Protein AF-A0AAW2VKP0-F1 (afdb_monomer)

Secondary structure (DSSP, 8-state):
-HHHHHT---TT--HHHHHHHHHHTSPPPSSHHHHHHHHHHHHHHHHHH-TTT-S-HHHHHHHHHHHHHHHHHHH-TT-SSPPPHHHHHHHTTTTBTTBPPPHHHHHHHHHHHHHS---

Structure (mmCIF, N/CA/C/O backbone):
data_AF-A0AAW2VKP0-F1
#
_entry.id   AF-A0AAW2VKP0-F1
#
loop_
_atom_site.group_PDB
_atom_site.id
_atom_site.type_symbol
_atom_site.label_atom_id
_atom_site.label_alt_id
_atom_site.label_comp_id
_atom_site.label_asym_id
_atom_site.label_entity_id
_atom_site.label_seq_id
_atom_site.pdbx_PDB_ins_code
_atom_site.Cartn_x
_atom_site.Cartn_y
_atom_site.Cartn_z
_atom_site.occupancy
_atom_site.B_iso_or_equiv
_atom_site.auth_seq_id
_atom_site.auth_comp_id
_atom_site.auth_asym_id
_atom_site.auth_atom_id
_atom_site.pdbx_PDB_model_num
ATOM 1 N N . MET A 1 1 ? 4.617 0.614 -20.420 1.00 53.69 1 MET A N 1
ATOM 2 C CA . MET A 1 1 ? 4.415 0.402 -18.969 1.00 53.69 1 MET A CA 1
ATOM 3 C C . MET A 1 1 ? 3.154 -0.413 -18.677 1.00 53.69 1 MET A C 1
ATOM 5 O O . MET A 1 1 ? 3.247 -1.287 -17.834 1.00 53.69 1 MET A O 1
ATOM 9 N N . HIS A 1 2 ? 2.046 -0.230 -19.417 1.00 54.53 2 HIS A N 1
ATOM 10 C CA . HIS A 1 2 ? 0.821 -1.049 -19.291 1.00 54.53 2 HIS A CA 1
ATOM 11 C C . HIS A 1 2 ? 1.073 -2.567 -19.367 1.00 54.53 2 HIS A C 1
ATOM 13 O O . HIS A 1 2 ? 0.819 -3.268 -18.399 1.00 54.53 2 HIS A O 1
ATOM 19 N N . ALA A 1 3 ? 1.727 -3.053 -20.429 1.00 64.81 3 ALA A N 1
ATOM 20 C CA . ALA A 1 3 ? 1.949 -4.491 -20.632 1.00 64.81 3 ALA A CA 1
ATOM 21 C C . ALA A 1 3 ? 2.749 -5.202 -19.521 1.00 64.81 3 ALA A C 1
ATOM 23 O O . ALA A 1 3 ? 2.606 -6.406 -19.351 1.00 64.81 3 ALA A O 1
ATOM 24 N N . TYR A 1 4 ? 3.589 -4.479 -18.771 1.00 71.44 4 TYR A N 1
ATOM 25 C CA . TYR A 1 4 ? 4.363 -5.079 -17.684 1.00 71.44 4 TYR A CA 1
ATOM 26 C C . TYR A 1 4 ? 3.475 -5.330 -16.467 1.00 71.44 4 TYR A C 1
ATOM 28 O O . TYR A 1 4 ? 3.404 -6.456 -15.996 1.00 71.44 4 TYR A O 1
ATOM 36 N N . VAL A 1 5 ? 2.739 -4.314 -16.008 1.00 72.94 5 VAL A N 1
ATOM 37 C CA . VAL A 1 5 ? 1.813 -4.460 -14.873 1.00 72.94 5 VAL A CA 1
ATOM 38 C C . VAL A 1 5 ? 0.668 -5.415 -15.224 1.00 72.94 5 VAL A C 1
ATOM 40 O O . VAL A 1 5 ? 0.305 -6.262 -14.416 1.00 72.94 5 VAL A O 1
ATOM 43 N N . ASP A 1 6 ? 0.167 -5.347 -16.460 1.00 74.81 6 ASP A N 1
ATOM 44 C CA . ASP A 1 6 ? -0.896 -6.229 -16.953 1.00 74.81 6 ASP A CA 1
ATOM 45 C C . ASP A 1 6 ? -0.460 -7.698 -17.084 1.00 74.81 6 ASP A C 1
ATOM 47 O O . ASP A 1 6 ? -1.318 -8.578 -17.135 1.00 74.81 6 ASP A O 1
ATOM 51 N N . SER A 1 7 ? 0.850 -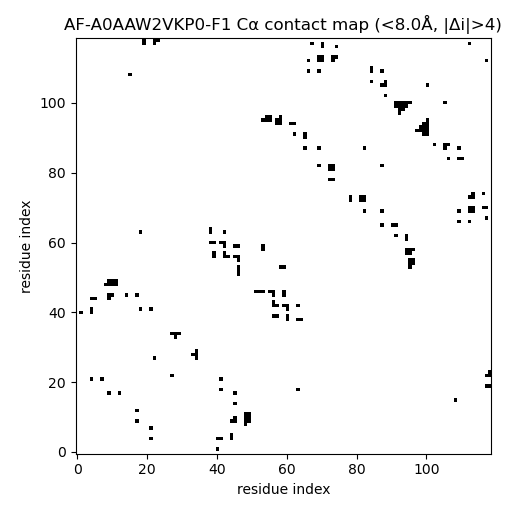7.975 -17.117 1.00 77.38 7 SER A N 1
ATOM 52 C CA . SER A 1 7 ? 1.383 -9.344 -17.128 1.00 77.38 7 SER A CA 1
ATOM 53 C C . SER A 1 7 ? 1.400 -10.008 -15.751 1.00 77.38 7 SER A C 1
ATOM 55 O O . SER A 1 7 ? 1.529 -11.229 -15.679 1.00 77.38 7 SER A O 1
ATOM 57 N N . PHE A 1 8 ? 1.244 -9.238 -14.668 1.00 82.12 8 PHE A N 1
ATOM 58 C CA . PHE A 1 8 ? 1.147 -9.805 -13.328 1.00 82.12 8 PHE A CA 1
ATOM 59 C C . PHE A 1 8 ? -0.271 -10.294 -13.059 1.00 82.12 8 PHE A C 1
ATOM 61 O O . PHE A 1 8 ? -1.257 -9.569 -13.252 1.00 82.12 8 PHE A O 1
ATOM 68 N N . ASP A 1 9 ? -0.359 -11.531 -12.589 1.00 84.31 9 ASP A N 1
ATOM 69 C CA . ASP A 1 9 ? -1.570 -12.076 -12.003 1.00 84.31 9 ASP A CA 1
ATOM 70 C C . ASP A 1 9 ? -1.461 -11.988 -10.481 1.00 84.31 9 ASP A C 1
ATOM 72 O O . ASP A 1 9 ? -0.633 -12.661 -9.870 1.00 84.31 9 ASP A O 1
ATOM 76 N N . PHE A 1 10 ? -2.261 -11.101 -9.889 1.00 89.25 10 PHE A N 1
ATOM 77 C CA . PHE A 1 10 ? -2.349 -10.932 -8.439 1.00 89.25 10 PHE A CA 1
ATOM 78 C C . PHE A 1 10 ? -3.554 -11.668 -7.848 1.00 89.25 10 PHE A C 1
ATOM 80 O O . PHE A 1 10 ? -3.871 -11.464 -6.677 1.00 89.25 10 PHE A O 1
ATOM 87 N N . GLN A 1 11 ? -4.279 -12.461 -8.642 1.00 88.69 11 GLN A N 1
ATOM 88 C CA . GLN A 1 11 ? -5.503 -13.107 -8.193 1.00 88.69 11 GLN A CA 1
ATOM 89 C C . GLN A 1 11 ? -5.219 -14.053 -7.020 1.00 88.69 11 GLN A C 1
ATOM 91 O O . GLN A 1 11 ? -4.438 -14.995 -7.136 1.00 88.69 11 GLN A O 1
ATOM 96 N N . GLY A 1 12 ? -5.876 -13.804 -5.885 1.00 85.06 12 GLY A N 1
ATOM 97 C CA . GLY A 1 12 ? -5.704 -14.602 -4.668 1.00 85.06 12 GLY A CA 1
ATOM 98 C C . GLY A 1 12 ? -4.399 -14.338 -3.911 1.00 85.06 12 GLY A C 1
ATOM 99 O O . GLY A 1 12 ? -4.148 -15.017 -2.920 1.00 85.06 12 GLY A O 1
ATOM 100 N N . MET A 1 13 ? -3.590 -13.368 -4.350 1.00 90.31 13 MET A N 1
ATOM 101 C CA . MET A 1 13 ? -2.445 -12.881 -3.584 1.00 90.31 13 MET A CA 1
ATOM 102 C C . MET A 1 13 ? -2.896 -11.818 -2.589 1.00 90.31 13 MET A C 1
ATOM 104 O O . MET A 1 13 ? -3.654 -10.910 -2.934 1.00 90.31 13 MET A O 1
ATOM 108 N N . GLU A 1 14 ? -2.357 -11.894 -1.377 1.00 90.00 14 GLU A N 1
ATOM 109 C CA . GLU A 1 14 ? -2.471 -10.815 -0.402 1.00 90.00 14 GLU A CA 1
ATOM 110 C C . GLU A 1 14 ? -1.733 -9.565 -0.902 1.00 90.00 14 GLU A C 1
ATOM 112 O O . GLU A 1 14 ? -0.761 -9.636 -1.663 1.00 90.00 14 GLU A O 1
ATOM 117 N N . PHE A 1 15 ? -2.169 -8.394 -0.441 1.00 90.00 15 PHE A N 1
ATOM 118 C CA . PHE A 1 15 ? -1.624 -7.112 -0.884 1.00 90.00 15 PHE A CA 1
ATOM 119 C C . PHE A 1 15 ? -0.108 -7.006 -0.692 1.00 90.00 15 PHE A C 1
ATOM 121 O O . PHE A 1 15 ? 0.602 -6.517 -1.575 1.00 90.00 15 PHE A O 1
ATOM 128 N N . ASP A 1 16 ? 0.401 -7.473 0.452 1.00 87.88 16 ASP A N 1
ATOM 129 C CA . ASP A 1 16 ? 1.830 -7.418 0.743 1.00 87.88 16 ASP A CA 1
ATOM 130 C C . ASP A 1 16 ? 2.657 -8.353 -0.139 1.00 87.88 16 ASP A C 1
ATOM 132 O O . ASP A 1 16 ? 3.781 -8.009 -0.501 1.00 87.88 16 ASP A O 1
ATOM 136 N N . GLU A 1 17 ? 2.106 -9.492 -0.544 1.00 88.75 17 GLU A N 1
ATOM 137 C CA . GLU A 1 17 ? 2.768 -10.393 -1.481 1.00 88.75 17 GLU A CA 1
ATOM 138 C C . GLU A 1 17 ? 2.794 -9.781 -2.885 1.00 88.75 17 GLU A C 1
ATOM 140 O O . GLU A 1 17 ? 3.857 -9.681 -3.508 1.00 88.75 17 GLU A O 1
ATOM 145 N N . ALA A 1 18 ? 1.649 -9.269 -3.343 1.00 90.50 18 ALA A N 1
ATOM 146 C CA . ALA A 1 18 ? 1.509 -8.647 -4.653 1.00 90.50 18 ALA A CA 1
ATOM 147 C C . ALA A 1 18 ? 2.467 -7.458 -4.832 1.00 90.50 18 ALA A C 1
ATOM 149 O O . ALA A 1 18 ? 3.179 -7.385 -5.837 1.00 90.50 18 ALA A O 1
ATOM 150 N N . ILE A 1 19 ? 2.545 -6.546 -3.853 1.00 88.69 19 ILE A N 1
ATOM 151 C CA . ILE A 1 19 ? 3.435 -5.377 -3.941 1.00 88.69 19 ILE A CA 1
ATOM 152 C C . ILE A 1 19 ? 4.912 -5.783 -3.887 1.00 88.69 19 ILE A C 1
ATOM 154 O O . ILE A 1 19 ? 5.736 -5.198 -4.595 1.00 88.69 19 ILE A O 1
ATOM 158 N N . ARG A 1 20 ? 5.266 -6.819 -3.113 1.00 87.56 20 ARG A N 1
ATOM 159 C CA . ARG A 1 20 ? 6.633 -7.358 -3.077 1.00 87.56 20 ARG A CA 1
ATOM 160 C C . ARG A 1 20 ? 7.018 -7.930 -4.433 1.00 87.56 20 ARG A C 1
ATOM 162 O O . ARG A 1 20 ? 8.067 -7.554 -4.950 1.00 87.56 20 ARG A O 1
ATOM 169 N N . VAL A 1 21 ? 6.184 -8.782 -5.030 1.00 88.12 21 VAL A N 1
ATOM 170 C CA . VAL A 1 21 ? 6.405 -9.364 -6.369 1.00 88.12 21 VAL A CA 1
ATOM 171 C C . VAL A 1 21 ? 6.461 -8.280 -7.444 1.00 88.12 21 VAL A C 1
ATOM 173 O O . VAL A 1 21 ? 7.304 -8.325 -8.340 1.00 88.12 21 VAL A O 1
ATOM 176 N N . PHE A 1 22 ? 5.619 -7.260 -7.331 1.00 87.44 22 PHE A N 1
ATOM 177 C CA . PHE A 1 22 ? 5.615 -6.152 -8.269 1.00 87.44 22 PHE A CA 1
ATOM 178 C C . PHE A 1 22 ? 6.922 -5.349 -8.216 1.00 87.44 22 PHE A C 1
ATOM 180 O O . PHE A 1 22 ? 7.607 -5.191 -9.230 1.00 87.44 22 PHE A O 1
ATOM 187 N N . LEU A 1 23 ? 7.321 -4.919 -7.015 1.00 84.50 23 LEU A N 1
ATOM 188 C CA . LEU A 1 23 ? 8.565 -4.185 -6.771 1.00 84.50 23 LEU A CA 1
ATOM 189 C C . LEU A 1 23 ? 9.808 -5.070 -6.921 1.00 84.50 23 LEU A C 1
ATOM 191 O O . LEU A 1 23 ? 10.921 -4.565 -7.059 1.00 84.50 23 LEU A O 1
ATOM 195 N N . GLN A 1 24 ? 9.648 -6.396 -6.967 1.00 83.06 24 GLN A N 1
ATOM 196 C CA . GLN A 1 24 ? 10.754 -7.297 -7.233 1.00 83.06 24 GLN A CA 1
ATOM 197 C C . GLN A 1 24 ? 11.379 -7.064 -8.616 1.00 83.06 24 GLN A C 1
ATOM 199 O O . GLN A 1 24 ? 12.598 -7.196 -8.759 1.00 83.06 24 GLN A O 1
ATOM 204 N N . GLY A 1 25 ? 10.577 -6.766 -9.631 1.00 75.19 25 GLY A N 1
ATOM 205 C CA . GLY A 1 25 ? 11.067 -6.753 -11.007 1.00 75.19 25 GLY A CA 1
ATOM 206 C C . GLY A 1 25 ? 11.663 -5.426 -11.483 1.00 75.19 25 GLY A C 1
ATOM 207 O O . GLY A 1 25 ? 12.197 -5.371 -12.588 1.00 75.19 25 GLY A O 1
ATOM 208 N N . PHE A 1 26 ? 11.634 -4.363 -10.673 1.00 76.38 26 PHE A N 1
ATOM 209 C CA . PHE A 1 26 ? 12.264 -3.088 -11.026 1.00 76.38 26 PHE A CA 1
ATOM 210 C C . PHE A 1 26 ? 12.730 -2.306 -9.794 1.00 76.38 26 PHE A C 1
ATOM 212 O O . PHE A 1 26 ? 12.168 -2.412 -8.711 1.00 76.38 26 PHE A O 1
ATOM 219 N N . ARG A 1 27 ? 13.766 -1.475 -9.957 1.00 75.31 27 ARG A N 1
ATOM 220 C CA . ARG A 1 27 ? 14.171 -0.526 -8.911 1.00 75.31 27 ARG A CA 1
ATOM 221 C C . ARG A 1 27 ? 13.260 0.693 -8.943 1.00 75.31 27 ARG A C 1
ATOM 223 O O . ARG A 1 27 ? 13.066 1.277 -10.009 1.00 75.31 27 ARG A O 1
ATOM 230 N N . LEU A 1 28 ? 12.753 1.091 -7.777 1.00 75.88 28 LEU A N 1
ATOM 231 C CA . LEU A 1 28 ? 11.967 2.312 -7.641 1.00 75.88 28 LEU A CA 1
A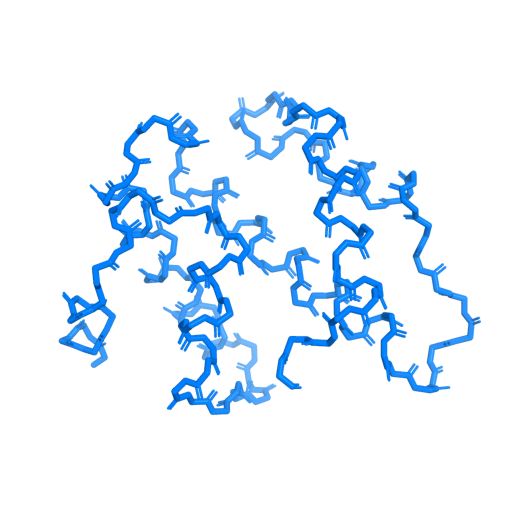TOM 232 C C . LEU A 1 28 ? 12.795 3.527 -8.107 1.00 75.88 28 LEU A C 1
ATOM 234 O O . LEU A 1 28 ? 13.907 3.734 -7.613 1.00 75.88 28 LEU A O 1
ATOM 238 N N . PRO A 1 29 ? 12.292 4.315 -9.072 1.00 78.38 29 PRO A N 1
ATOM 239 C CA . PRO A 1 29 ? 12.936 5.558 -9.479 1.00 78.38 29 PRO A CA 1
ATOM 240 C C . PRO A 1 29 ? 12.838 6.593 -8.351 1.00 78.38 29 PRO A C 1
ATOM 242 O O . PRO A 1 29 ? 11.821 6.669 -7.680 1.00 78.38 29 PRO A O 1
ATOM 245 N N . GLY A 1 30 ? 13.867 7.425 -8.160 1.00 76.25 30 GLY A N 1
ATOM 246 C CA . GLY A 1 30 ? 13.862 8.465 -7.115 1.00 76.25 30 GLY A CA 1
ATOM 247 C C . GLY A 1 30 ? 12.967 9.678 -7.416 1.00 76.25 30 GLY A C 1
ATOM 248 O O . GLY A 1 30 ? 12.790 10.546 -6.569 1.00 76.25 30 GLY A O 1
ATOM 249 N N . GLU A 1 31 ? 12.412 9.762 -8.625 1.00 85.38 31 GLU A N 1
ATOM 250 C CA . GLU A 1 31 ? 11.520 10.843 -9.043 1.00 85.38 31 GLU A CA 1
ATOM 251 C C . GLU A 1 31 ? 10.084 10.533 -8.603 1.00 85.38 31 GLU A C 1
ATOM 253 O O . GLU A 1 31 ? 9.481 9.580 -9.102 1.00 85.38 31 GLU A O 1
ATOM 258 N N . ALA A 1 32 ? 9.519 11.365 -7.722 1.00 78.62 32 ALA A N 1
ATOM 259 C CA . ALA A 1 32 ? 8.173 11.179 -7.168 1.00 78.62 32 ALA A CA 1
ATOM 260 C C . ALA A 1 32 ? 7.111 10.909 -8.250 1.00 78.62 32 ALA A C 1
ATOM 262 O O . ALA A 1 32 ? 6.357 9.950 -8.145 1.00 78.62 32 ALA A O 1
ATOM 263 N N . GLN A 1 33 ? 7.134 11.665 -9.354 1.00 80.94 33 GLN A N 1
ATOM 264 C CA . GLN A 1 33 ? 6.194 11.502 -10.473 1.00 80.94 33 GLN A CA 1
ATOM 265 C C . GLN A 1 33 ? 6.248 10.121 -11.146 1.00 80.94 33 GLN A C 1
ATOM 267 O O . GLN A 1 33 ? 5.265 9.678 -11.738 1.00 80.94 33 GLN A O 1
ATOM 272 N N . LYS A 1 34 ? 7.398 9.437 -11.113 1.00 83.94 34 LYS A N 1
ATOM 273 C CA . LYS A 1 34 ? 7.522 8.086 -11.673 1.00 83.94 34 LYS A CA 1
ATOM 274 C C . LYS A 1 34 ? 7.004 7.032 -10.699 1.00 83.94 34 LYS A C 1
ATOM 276 O O . LYS A 1 34 ? 6.370 6.087 -11.155 1.00 83.94 34 LYS A O 1
ATOM 281 N N . ILE A 1 35 ? 7.264 7.192 -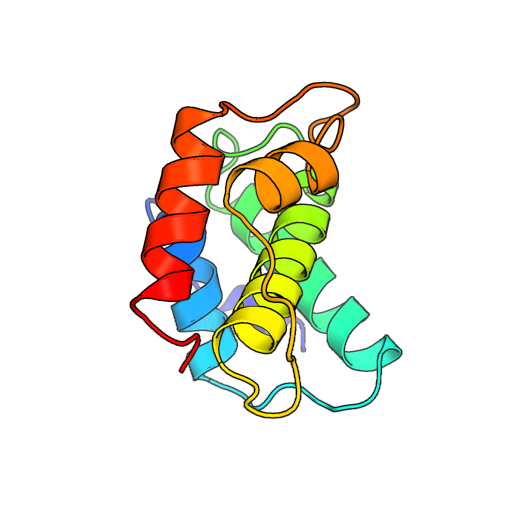9.399 1.00 84.50 35 ILE A N 1
ATOM 282 C CA . ILE A 1 35 ? 6.706 6.315 -8.355 1.00 84.50 35 ILE A CA 1
ATOM 283 C C . ILE A 1 35 ? 5.179 6.364 -8.418 1.00 84.50 35 ILE A C 1
ATOM 285 O O . ILE A 1 35 ? 4.541 5.317 -8.455 1.00 84.50 35 ILE A O 1
ATOM 289 N N . ASP A 1 36 ? 4.631 7.567 -8.557 1.00 86.31 36 ASP A N 1
ATOM 290 C CA . ASP A 1 36 ? 3.203 7.846 -8.674 1.00 86.31 36 ASP A CA 1
ATOM 291 C C . ASP A 1 36 ? 2.513 6.997 -9.739 1.00 86.31 36 ASP A C 1
ATOM 293 O O . ASP A 1 36 ? 1.672 6.153 -9.433 1.00 86.31 36 ASP A O 1
ATOM 297 N N . ARG A 1 37 ? 2.991 7.100 -10.983 1.00 87.50 37 ARG A N 1
ATOM 298 C CA . ARG A 1 37 ? 2.458 6.335 -12.121 1.00 87.50 37 ARG A CA 1
ATOM 299 C C . ARG A 1 37 ? 2.585 4.825 -11.947 1.00 87.50 37 ARG A C 1
ATOM 301 O O . ARG A 1 37 ? 1.779 4.069 -12.480 1.00 87.50 37 ARG A O 1
ATOM 308 N N . ILE A 1 38 ? 3.637 4.372 -11.271 1.00 86.88 38 ILE A N 1
ATOM 309 C CA . ILE A 1 38 ? 3.889 2.949 -11.039 1.00 86.88 38 ILE A CA 1
ATOM 310 C C . ILE A 1 38 ? 2.913 2.407 -9.983 1.00 86.88 38 ILE A C 1
ATOM 312 O O . ILE A 1 38 ? 2.350 1.328 -10.176 1.00 86.88 38 ILE A O 1
ATOM 316 N N . MET A 1 39 ? 2.696 3.154 -8.899 1.00 88.88 39 MET A N 1
ATOM 317 C CA . MET A 1 39 ? 1.781 2.787 -7.815 1.00 88.88 39 MET A CA 1
ATOM 318 C C . MET A 1 39 ? 0.322 2.828 -8.253 1.00 88.88 39 MET A C 1
ATOM 320 O O . MET A 1 39 ? -0.423 1.904 -7.941 1.00 88.88 39 MET A O 1
ATOM 324 N N . GLU A 1 40 ? -0.070 3.831 -9.038 1.00 90.06 40 GLU A N 1
ATOM 325 C CA . GLU A 1 40 ? -1.422 3.933 -9.595 1.00 90.06 40 GLU A CA 1
ATOM 326 C C . GLU A 1 40 ? -1.759 2.691 -10.435 1.00 90.06 40 GLU A C 1
ATOM 328 O O . GLU A 1 40 ? -2.771 2.028 -10.216 1.00 90.06 40 GLU A O 1
ATOM 333 N N . LYS A 1 41 ? -0.847 2.284 -11.328 1.00 89.06 41 LYS A N 1
ATOM 334 C CA . LYS A 1 41 ? -1.047 1.091 -12.164 1.00 89.06 41 LYS A CA 1
ATOM 335 C C . LYS A 1 41 ? -1.086 -0.198 -11.349 1.00 89.06 41 LYS A C 1
ATOM 337 O O . LYS A 1 41 ? -1.873 -1.088 -11.669 1.00 89.06 41 LYS A O 1
ATOM 342 N N . PHE A 1 42 ? -0.246 -0.313 -10.321 1.00 90.62 42 PHE A N 1
ATOM 343 C CA . PHE A 1 42 ? -0.282 -1.452 -9.405 1.00 90.62 42 PHE A CA 1
ATOM 344 C C . PHE A 1 42 ? -1.631 -1.551 -8.696 1.00 90.62 42 PHE A C 1
ATOM 346 O O . PHE A 1 42 ? -2.241 -2.617 -8.710 1.00 90.62 42 PHE A O 1
ATOM 353 N N . ALA A 1 43 ? -2.119 -0.444 -8.142 1.00 92.25 43 ALA A N 1
ATOM 354 C CA . ALA A 1 43 ? -3.387 -0.386 -7.433 1.00 92.25 43 ALA A CA 1
ATOM 355 C C . ALA A 1 43 ? -4.574 -0.743 -8.341 1.00 92.25 43 ALA A C 1
ATOM 357 O O . ALA A 1 43 ? -5.385 -1.602 -7.993 1.00 92.25 43 ALA A O 1
ATOM 358 N N . GLU A 1 44 ? -4.625 -0.173 -9.550 1.00 90.75 44 GLU A N 1
ATOM 359 C CA . GLU A 1 44 ? -5.635 -0.523 -10.555 1.00 90.75 44 GLU A CA 1
ATOM 360 C C . GLU A 1 44 ? -5.610 -2.018 -10.895 1.00 90.75 44 GLU A C 1
ATOM 362 O O . GLU A 1 44 ? -6.660 -2.653 -11.010 1.00 90.75 44 GLU A O 1
ATOM 367 N N . ARG A 1 45 ? -4.416 -2.597 -11.078 1.00 91.00 45 ARG A N 1
ATOM 368 C CA . ARG A 1 45 ? -4.267 -4.015 -11.417 1.00 91.00 45 ARG A CA 1
ATOM 369 C C . ARG A 1 45 ? -4.641 -4.917 -10.245 1.00 91.00 45 ARG A C 1
ATOM 371 O O . ARG A 1 45 ? -5.3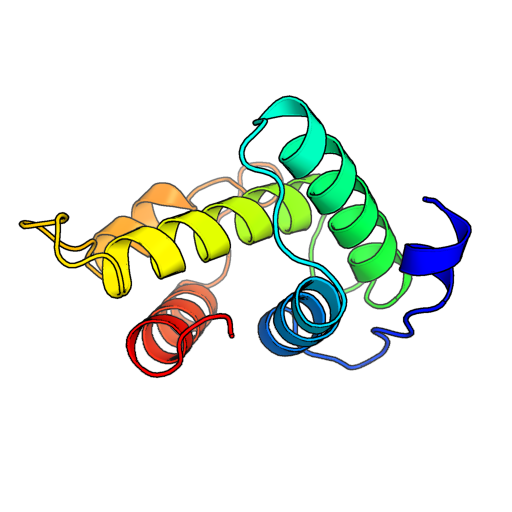65 -5.887 -10.450 1.00 91.00 45 ARG A O 1
ATOM 378 N N . TYR A 1 46 ? -4.193 -4.590 -9.037 1.00 91.56 46 TYR A N 1
ATOM 379 C CA . TYR A 1 46 ? -4.493 -5.354 -7.832 1.00 91.56 46 TYR A CA 1
ATOM 380 C C . TYR A 1 46 ? -5.997 -5.381 -7.556 1.00 91.56 46 TYR A C 1
ATOM 382 O O . TYR A 1 46 ? -6.546 -6.463 -7.369 1.00 91.56 46 TYR A O 1
ATOM 390 N N . CYS A 1 47 ? -6.690 -4.240 -7.625 1.00 90.56 47 CYS A N 1
ATOM 391 C CA . CYS A 1 47 ? -8.143 -4.197 -7.434 1.00 90.56 47 CYS A CA 1
ATOM 392 C C . CYS A 1 47 ? -8.908 -4.913 -8.558 1.00 90.56 47 CYS A C 1
ATOM 394 O O . CYS A 1 47 ? -9.940 -5.525 -8.297 1.00 90.56 47 CYS A O 1
ATOM 396 N N . LYS A 1 48 ? -8.400 -4.909 -9.800 1.00 89.38 48 LYS A N 1
ATOM 397 C CA . LYS A 1 48 ? -8.982 -5.713 -10.893 1.00 89.38 48 LYS A CA 1
ATOM 398 C C . LYS A 1 48 ? -8.859 -7.218 -10.645 1.00 89.38 48 LYS A C 1
ATOM 400 O O . LYS A 1 48 ? -9.806 -7.947 -10.926 1.00 89.38 48 LYS A O 1
ATOM 405 N N . CYS A 1 49 ? -7.719 -7.678 -10.132 1.00 89.31 49 CYS A N 1
ATOM 406 C CA . CYS A 1 49 ? -7.499 -9.084 -9.777 1.00 89.31 49 CYS A CA 1
ATOM 407 C C . CYS A 1 49 ? -8.232 -9.485 -8.483 1.00 89.31 49 CYS A C 1
ATOM 409 O O . CYS A 1 49 ? -8.680 -10.622 -8.361 1.00 89.31 49 CYS A O 1
ATOM 411 N N . ASN A 1 50 ? -8.381 -8.551 -7.537 1.00 89.06 50 ASN A N 1
ATOM 412 C CA . ASN A 1 50 ? -8.942 -8.769 -6.204 1.00 89.06 50 ASN A CA 1
ATOM 413 C C . ASN A 1 50 ? -10.040 -7.733 -5.881 1.00 89.06 50 ASN A C 1
ATOM 415 O O . ASN A 1 50 ? -9.871 -6.906 -4.983 1.00 89.06 50 ASN A O 1
ATOM 419 N N . PRO A 1 51 ? -11.206 -7.785 -6.553 1.00 85.31 51 PRO A N 1
ATOM 420 C CA . PRO A 1 51 ? -12.264 -6.773 -6.418 1.00 85.31 51 PRO A CA 1
ATOM 421 C C . PRO A 1 51 ? -12.936 -6.729 -5.037 1.00 85.31 51 PRO A C 1
ATOM 423 O O . PRO A 1 51 ? -13.767 -5.866 -4.787 1.00 85.31 51 PRO A O 1
ATOM 426 N N . LYS A 1 52 ? -12.621 -7.679 -4.149 1.00 86.00 52 LYS A N 1
ATOM 427 C CA . LYS A 1 52 ? -13.133 -7.741 -2.771 1.00 86.00 52 LYS A CA 1
ATOM 428 C C . LYS A 1 52 ? -12.109 -7.309 -1.719 1.00 86.00 52 LYS A C 1
ATOM 430 O O . LYS A 1 52 ? -12.449 -7.309 -0.542 1.00 86.00 52 LYS A O 1
ATOM 435 N N . ALA A 1 53 ? -10.870 -7.015 -2.117 1.00 85.75 53 ALA A N 1
ATOM 436 C CA . ALA A 1 53 ? -9.801 -6.703 -1.172 1.00 85.75 53 ALA A CA 1
ATOM 437 C C . ALA A 1 53 ? -9.886 -5.265 -0.635 1.00 85.75 53 ALA A C 1
ATOM 439 O O . ALA A 1 53 ? -9.625 -5.049 0.542 1.00 85.75 53 ALA A O 1
ATOM 440 N N . PHE A 1 54 ? -10.277 -4.304 -1.477 1.00 87.62 54 PHE A N 1
ATOM 441 C CA . PHE A 1 54 ? -10.431 -2.891 -1.114 1.00 87.62 54 PHE A CA 1
ATOM 442 C C . PHE A 1 54 ? -11.678 -2.298 -1.769 1.00 87.62 54 PHE A C 1
ATOM 444 O O . PHE A 1 54 ? -12.120 -2.803 -2.805 1.00 87.62 54 PHE A O 1
ATOM 451 N N . THR A 1 55 ? -12.225 -1.223 -1.192 1.00 86.75 55 THR A N 1
ATOM 452 C CA . THR A 1 55 ? -13.416 -0.554 -1.741 1.00 86.75 55 THR A CA 1
ATOM 453 C C . THR A 1 55 ? -13.102 0.164 -3.055 1.00 86.75 55 THR A C 1
ATOM 455 O O . THR A 1 55 ? -13.914 0.138 -3.982 1.00 86.75 55 THR A O 1
ATOM 458 N N . SER A 1 56 ? -11.899 0.734 -3.183 1.00 88.38 56 SER A N 1
ATOM 459 C CA . SER A 1 56 ? -11.457 1.430 -4.393 1.00 88.38 56 SER A CA 1
ATOM 460 C C . SER A 1 56 ? -9.975 1.191 -4.716 1.00 88.38 56 SER A C 1
ATOM 462 O O . SER A 1 56 ? -9.187 0.715 -3.894 1.00 88.38 56 SER A O 1
ATOM 464 N N . ALA A 1 57 ? -9.580 1.505 -5.955 1.00 89.31 57 ALA A N 1
ATOM 465 C CA . ALA A 1 57 ? -8.169 1.517 -6.346 1.00 89.31 57 ALA A CA 1
ATOM 466 C C . ALA A 1 57 ? -7.384 2.601 -5.591 1.00 89.31 57 ALA A C 1
ATOM 468 O O . ALA A 1 57 ? -6.211 2.395 -5.288 1.00 89.31 57 ALA A O 1
ATOM 469 N N . ASP A 1 58 ? -8.036 3.702 -5.213 1.00 90.12 58 ASP A N 1
ATOM 470 C CA . ASP A 1 58 ? -7.413 4.785 -4.452 1.00 90.12 58 ASP A CA 1
ATOM 471 C C . ASP A 1 58 ? -6.941 4.292 -3.078 1.00 90.12 58 ASP A C 1
ATOM 473 O O . ASP A 1 58 ? -5.827 4.598 -2.655 1.00 90.12 58 ASP A O 1
ATOM 477 N N . THR A 1 59 ? -7.719 3.430 -2.419 1.00 91.88 59 THR A N 1
ATOM 478 C CA . THR A 1 59 ? -7.325 2.790 -1.155 1.00 91.88 59 THR A CA 1
ATOM 479 C C . THR A 1 59 ? -6.069 1.939 -1.309 1.00 91.88 59 THR A C 1
ATOM 481 O O . THR A 1 59 ? -5.124 2.078 -0.530 1.00 91.88 59 THR A O 1
ATOM 484 N N . ALA A 1 60 ? -6.021 1.086 -2.337 1.00 92.06 60 ALA A N 1
ATOM 485 C CA . ALA A 1 60 ? -4.853 0.251 -2.618 1.00 92.06 60 ALA A CA 1
ATOM 486 C C . ALA A 1 60 ? -3.615 1.096 -2.956 1.00 92.06 60 ALA A C 1
ATOM 488 O O . ALA A 1 60 ? -2.499 0.767 -2.551 1.00 92.06 60 ALA A O 1
ATOM 489 N N . TYR A 1 61 ? -3.818 2.202 -3.670 1.00 92.56 61 TYR A N 1
ATOM 490 C CA . TYR A 1 61 ? -2.785 3.164 -4.029 1.00 92.56 61 TYR A CA 1
ATOM 491 C C . TYR A 1 61 ? -2.197 3.864 -2.797 1.00 92.56 61 TYR A C 1
ATOM 493 O O . TYR A 1 61 ? -0.976 3.853 -2.607 1.00 92.56 61 TYR A O 1
ATOM 501 N N . VAL A 1 62 ? -3.047 4.421 -1.927 1.00 92.00 62 VAL A N 1
ATOM 502 C CA . VAL A 1 62 ? -2.606 5.086 -0.691 1.00 92.00 62 VAL A CA 1
ATOM 503 C C . VAL A 1 62 ? -1.883 4.088 0.210 1.00 92.00 62 VAL A C 1
ATOM 505 O O . VAL A 1 62 ? -0.792 4.379 0.703 1.00 92.00 62 VAL A O 1
ATO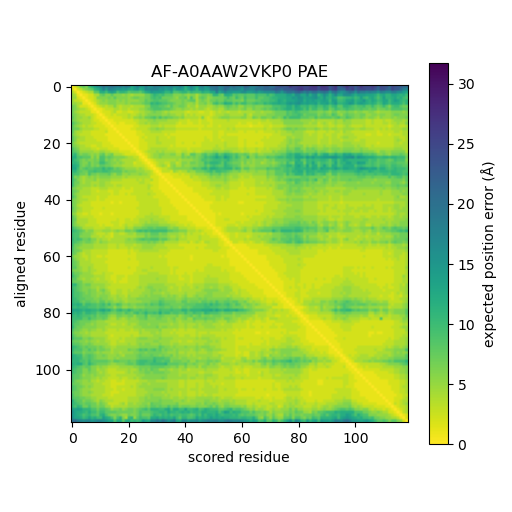M 508 N N . LEU A 1 63 ? -2.426 2.876 0.357 1.00 92.50 63 LEU A N 1
ATOM 509 C CA . LEU A 1 63 ? -1.798 1.826 1.151 1.00 92.50 63 LEU A CA 1
ATOM 510 C C . LEU A 1 63 ? -0.424 1.417 0.591 1.00 92.50 63 LEU A C 1
ATOM 512 O O . LEU A 1 63 ? 0.506 1.177 1.363 1.00 92.50 63 LEU A O 1
ATOM 516 N N . ALA A 1 64 ? -0.260 1.374 -0.736 1.00 91.25 64 ALA A N 1
ATOM 517 C CA . ALA A 1 64 ? 1.014 1.038 -1.375 1.00 91.25 64 ALA A CA 1
ATOM 518 C C . ALA A 1 64 ? 2.093 2.073 -1.041 1.00 91.25 64 ALA A C 1
ATOM 520 O O . ALA A 1 64 ? 3.214 1.715 -0.666 1.00 91.25 64 ALA A O 1
ATOM 521 N N . TYR A 1 65 ? 1.736 3.355 -1.094 1.00 89.56 65 TYR A N 1
ATOM 522 C CA . TYR A 1 65 ? 2.611 4.439 -0.663 1.00 89.56 65 TYR A CA 1
ATOM 523 C C . TYR A 1 65 ? 2.966 4.348 0.819 1.00 89.56 65 TYR A C 1
ATOM 525 O O . TYR A 1 65 ? 4.147 4.426 1.168 1.00 89.56 65 TYR A O 1
ATOM 533 N N . SER A 1 66 ? 1.974 4.118 1.680 1.00 91.50 66 SER A N 1
ATOM 534 C CA . SER A 1 66 ? 2.183 3.942 3.118 1.00 91.50 66 SER A CA 1
ATOM 535 C C . SER A 1 66 ? 3.157 2.808 3.423 1.00 91.50 66 SER A C 1
ATOM 537 O O . SER A 1 66 ? 4.037 2.963 4.267 1.00 91.50 66 SER A O 1
ATOM 539 N N . VAL A 1 67 ? 3.061 1.686 2.707 1.00 90.44 67 VAL A N 1
ATOM 540 C CA . VAL A 1 67 ? 3.980 0.547 2.847 1.00 90.44 67 VAL A CA 1
ATOM 541 C C . VAL A 1 67 ? 5.403 0.889 2.394 1.00 90.44 67 VAL A C 1
ATOM 543 O O . VAL A 1 67 ? 6.366 0.519 3.067 1.00 90.44 67 VAL A O 1
ATOM 546 N N . ILE A 1 68 ? 5.574 1.618 1.287 1.00 87.69 68 ILE A N 1
ATOM 547 C CA . ILE A 1 68 ? 6.903 2.057 0.822 1.00 87.69 68 ILE A CA 1
ATOM 548 C C . ILE A 1 68 ? 7.537 3.032 1.821 1.00 87.69 68 ILE A C 1
ATOM 550 O O . ILE A 1 68 ? 8.735 2.930 2.119 1.00 87.69 68 ILE A O 1
ATOM 554 N N . MET A 1 69 ? 6.740 3.963 2.351 1.00 87.94 69 MET A N 1
ATOM 555 C CA . MET A 1 69 ? 7.171 4.896 3.390 1.00 87.94 69 MET A CA 1
ATOM 556 C C . MET A 1 69 ? 7.570 4.152 4.660 1.00 87.94 69 MET A C 1
ATOM 558 O O . MET A 1 69 ? 8.657 4.399 5.174 1.00 87.94 69 MET A O 1
ATOM 562 N N . LEU A 1 70 ? 6.754 3.194 5.108 1.00 90.56 70 LEU A N 1
ATOM 563 C CA . LEU A 1 70 ? 7.057 2.346 6.257 1.00 90.56 70 LEU A CA 1
ATOM 564 C C . LEU A 1 70 ? 8.350 1.557 6.049 1.00 90.56 70 LEU A C 1
ATOM 566 O O . LEU A 1 70 ? 9.193 1.522 6.934 1.00 90.56 70 LEU A O 1
ATOM 570 N N . ASN A 1 71 ? 8.544 0.951 4.879 1.00 87.44 71 ASN A N 1
ATOM 571 C CA . ASN A 1 71 ? 9.769 0.215 4.583 1.00 87.44 71 ASN A CA 1
ATOM 572 C C . ASN A 1 71 ? 11.006 1.126 4.625 1.00 87.44 71 ASN A C 1
ATOM 574 O O . ASN A 1 71 ? 12.057 0.741 5.135 1.00 87.44 71 ASN A O 1
ATOM 578 N N . THR A 1 72 ? 10.883 2.342 4.092 1.00 86.25 72 THR A N 1
ATOM 579 C CA . THR A 1 72 ? 11.964 3.330 4.143 1.00 86.25 72 THR A CA 1
ATOM 580 C C . THR A 1 72 ? 12.241 3.752 5.583 1.00 86.25 72 THR A C 1
ATOM 582 O O . THR A 1 72 ? 13.394 3.761 5.991 1.00 86.25 72 THR A O 1
ATOM 585 N N . ASP A 1 73 ? 11.207 4.047 6.364 1.00 88.88 73 ASP A N 1
ATOM 586 C CA . ASP A 1 73 ? 11.308 4.417 7.776 1.00 88.88 73 ASP A CA 1
ATOM 587 C C . ASP A 1 73 ? 11.946 3.304 8.630 1.00 88.88 73 ASP A C 1
ATOM 589 O O . ASP A 1 73 ? 12.910 3.540 9.361 1.00 88.88 73 ASP A O 1
ATOM 593 N N . ALA A 1 74 ? 11.483 2.065 8.454 1.00 88.19 74 ALA A N 1
ATOM 594 C CA . ALA A 1 74 ? 11.925 0.908 9.219 1.00 88.19 74 ALA A CA 1
ATOM 595 C C . ALA A 1 74 ? 13.387 0.527 8.938 1.00 88.19 74 ALA A C 1
ATOM 597 O O . ALA A 1 74 ? 14.109 0.139 9.862 1.00 88.19 74 ALA A O 1
ATOM 598 N N . HIS A 1 75 ? 13.846 0.648 7.687 1.00 86.94 75 HIS A N 1
ATOM 599 C CA . HIS A 1 75 ? 15.144 0.112 7.248 1.00 86.94 75 HIS A CA 1
ATOM 600 C C . HIS A 1 75 ? 16.199 1.178 6.920 1.00 86.94 75 HIS A C 1
ATOM 602 O O . HIS A 1 75 ? 17.352 0.829 6.659 1.00 86.94 75 HIS A O 1
ATOM 608 N N . ASN A 1 76 ? 15.857 2.470 6.936 1.00 85.69 76 ASN A N 1
ATOM 609 C CA . ASN A 1 76 ? 16.827 3.543 6.721 1.00 85.69 76 ASN A CA 1
ATOM 610 C C . ASN A 1 76 ? 17.546 3.909 8.038 1.00 85.69 76 ASN A C 1
ATOM 612 O O . ASN A 1 76 ? 16.916 4.456 8.942 1.00 85.69 76 ASN A O 1
ATOM 616 N N . PRO A 1 77 ? 18.875 3.704 8.153 1.00 86.69 77 PRO A N 1
ATOM 617 C CA . PRO A 1 77 ? 19.621 4.007 9.378 1.00 86.69 77 PRO A CA 1
ATOM 618 C C . PRO A 1 77 ? 19.663 5.504 9.725 1.00 86.69 77 PRO A C 1
ATOM 620 O O . PRO A 1 77 ? 20.010 5.861 10.848 1.00 86.69 77 PRO A O 1
ATOM 623 N N . MET A 1 78 ? 19.328 6.396 8.784 1.00 89.38 78 MET A N 1
ATOM 624 C CA . MET A 1 78 ? 19.246 7.838 9.044 1.00 89.38 78 MET A CA 1
ATOM 625 C C . MET A 1 78 ? 17.987 8.230 9.830 1.00 89.38 78 MET A C 1
ATOM 627 O O . MET A 1 78 ? 17.939 9.323 10.399 1.00 89.38 78 MET A O 1
ATOM 631 N N . VAL A 1 79 ? 16.973 7.362 9.873 1.00 88.38 79 VAL A N 1
ATOM 632 C CA . VAL A 1 79 ? 15.730 7.603 10.607 1.00 88.38 79 VAL A CA 1
ATOM 633 C C . VAL A 1 79 ? 15.950 7.252 12.077 1.00 88.38 79 VAL A C 1
ATOM 635 O O . VAL A 1 79 ? 16.099 6.090 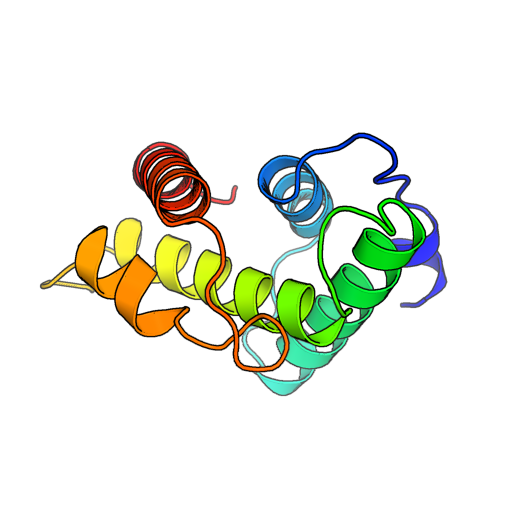12.446 1.00 88.38 79 VAL A O 1
ATOM 638 N N . LYS A 1 80 ? 16.006 8.282 12.928 1.00 86.06 80 LYS A N 1
ATOM 639 C CA . LYS A 1 80 ? 16.237 8.121 14.374 1.00 86.06 80 LYS A CA 1
ATOM 640 C C . LYS A 1 80 ? 14.988 7.672 15.127 1.00 86.06 80 LYS A C 1
ATOM 642 O O . LYS A 1 80 ? 15.081 6.843 16.023 1.00 86.06 80 LYS A O 1
ATOM 647 N N . ASN A 1 81 ? 13.841 8.238 14.760 1.00 89.00 81 ASN A N 1
ATOM 648 C CA . ASN A 1 81 ? 12.552 7.941 15.369 1.00 89.00 81 ASN A CA 1
ATOM 649 C C . ASN A 1 81 ? 11.728 7.173 14.347 1.00 89.00 81 ASN A C 1
ATOM 651 O O . ASN A 1 81 ? 11.193 7.782 13.424 1.00 89.00 81 ASN A O 1
ATOM 655 N N . LYS A 1 82 ? 11.696 5.850 14.495 1.00 89.31 82 LYS A N 1
ATOM 656 C CA . LYS A 1 82 ? 10.917 4.981 13.619 1.00 89.31 82 LYS A CA 1
ATOM 657 C C . LYS A 1 82 ? 9.435 5.074 13.961 1.00 89.31 82 LYS A C 1
ATOM 659 O O . LYS A 1 82 ? 9.069 5.245 15.125 1.00 89.31 82 LYS A O 1
ATOM 664 N N . MET A 1 83 ? 8.604 4.927 12.944 1.00 91.44 83 MET A N 1
ATOM 665 C CA . MET A 1 83 ? 7.156 4.861 13.039 1.00 91.44 83 MET A CA 1
ATOM 666 C C . MET A 1 83 ? 6.733 3.661 13.892 1.00 91.44 83 MET A C 1
ATOM 668 O O . MET A 1 83 ? 7.188 2.538 13.665 1.00 91.44 83 MET A O 1
ATOM 672 N N . SER A 1 84 ? 5.850 3.885 14.866 1.00 93.19 84 SER A N 1
ATOM 673 C CA . SER A 1 84 ? 5.213 2.797 15.615 1.00 93.19 84 SER A CA 1
ATOM 674 C C . SER A 1 84 ? 4.040 2.190 14.833 1.00 93.19 84 SER A C 1
ATOM 676 O O . SER A 1 84 ? 3.525 2.793 13.889 1.00 93.19 84 SER A O 1
ATOM 678 N N . ALA A 1 85 ? 3.565 1.011 15.249 1.00 91.19 85 ALA A N 1
ATOM 679 C CA . ALA A 1 85 ? 2.359 0.414 14.669 1.00 91.19 85 ALA A CA 1
ATOM 680 C C . ALA A 1 85 ? 1.138 1.344 14.815 1.00 91.19 85 ALA A C 1
ATOM 682 O O . ALA A 1 85 ? 0.325 1.453 13.901 1.00 91.19 85 ALA A O 1
ATOM 683 N N . GLU A 1 86 ? 1.036 2.059 15.939 1.00 93.06 86 GLU A N 1
ATOM 684 C CA . GLU A 1 86 ? -0.037 3.025 16.198 1.00 93.06 86 GLU A CA 1
ATOM 685 C C . GLU A 1 86 ? 0.056 4.242 15.273 1.00 93.06 86 GLU A C 1
ATOM 687 O O . GLU A 1 86 ? -0.963 4.711 14.764 1.00 93.06 86 GLU A O 1
ATOM 692 N N . ASP A 1 87 ? 1.272 4.729 15.004 1.00 92.88 87 ASP A N 1
ATOM 693 C CA . ASP A 1 87 ? 1.488 5.797 14.027 1.00 92.88 87 ASP A CA 1
ATOM 694 C C . ASP A 1 87 ? 1.100 5.336 12.620 1.00 92.88 87 ASP A C 1
ATOM 696 O O . ASP A 1 87 ? 0.431 6.078 11.904 1.00 92.88 87 ASP A O 1
ATOM 700 N N . PHE A 1 88 ? 1.457 4.106 12.236 1.00 92.94 88 PHE A N 1
ATOM 701 C CA . PHE A 1 88 ? 1.081 3.540 10.940 1.00 92.94 88 PHE A CA 1
ATOM 702 C C . PHE A 1 88 ? -0.439 3.418 10.789 1.00 92.94 88 PHE A C 1
ATOM 704 O O . PHE A 1 88 ? -0.983 3.842 9.770 1.00 92.94 88 PHE A O 1
ATOM 711 N N . ILE A 1 89 ? -1.140 2.913 11.809 1.00 93.00 89 ILE A N 1
ATOM 712 C CA . ILE A 1 89 ? -2.608 2.830 11.809 1.00 93.00 89 ILE A CA 1
ATOM 713 C C . ILE A 1 89 ? -3.216 4.229 11.699 1.00 93.00 89 ILE A C 1
ATOM 715 O O . ILE A 1 89 ? -4.068 4.465 10.845 1.00 93.00 89 ILE A O 1
ATOM 719 N N . ARG A 1 90 ? -2.739 5.186 12.506 1.00 92.69 90 ARG A N 1
ATOM 720 C CA . ARG A 1 90 ? -3.224 6.573 12.489 1.00 92.69 90 ARG A CA 1
ATOM 721 C C . ARG A 1 90 ? -3.018 7.243 11.129 1.00 92.69 90 ARG A C 1
ATOM 723 O O . ARG A 1 90 ? -3.906 7.962 10.682 1.00 92.69 90 ARG A O 1
ATOM 730 N N . ASN A 1 91 ? -1.881 7.001 10.478 1.00 91.31 91 ASN A N 1
ATOM 731 C CA . ASN A 1 91 ? -1.556 7.561 9.162 1.00 91.31 91 ASN A CA 1
ATOM 732 C C . ASN A 1 91 ? -2.434 6.993 8.036 1.00 91.31 91 ASN A C 1
ATOM 734 O O . ASN A 1 91 ? -2.582 7.640 7.005 1.00 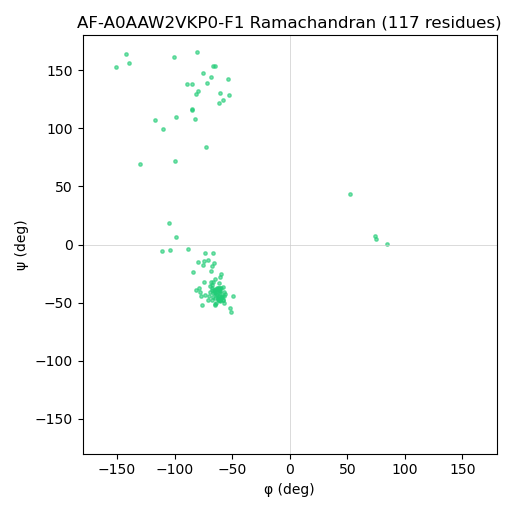91.31 91 ASN A O 1
ATOM 738 N N . ASN A 1 92 ? -3.019 5.809 8.234 1.00 91.88 92 ASN A N 1
ATOM 739 C CA . ASN A 1 92 ? -3.889 5.135 7.269 1.00 91.88 92 ASN A CA 1
ATOM 740 C C . ASN A 1 92 ? -5.378 5.205 7.654 1.00 91.88 92 ASN A C 1
ATOM 742 O O . ASN A 1 92 ? -6.183 4.429 7.144 1.00 91.88 92 ASN A O 1
ATOM 746 N N . ARG A 1 93 ? -5.774 6.123 8.542 1.00 91.31 93 ARG A N 1
ATOM 747 C CA . ARG A 1 93 ? -7.194 6.346 8.844 1.00 91.31 93 ARG A CA 1
ATOM 748 C C . ARG A 1 93 ? -7.910 7.032 7.685 1.00 91.31 93 ARG A C 1
ATOM 750 O O . ARG A 1 93 ? -7.376 7.959 7.080 1.00 91.31 93 ARG A O 1
ATOM 757 N N . GLY A 1 94 ? -9.129 6.591 7.396 1.00 89.50 94 GLY A N 1
ATOM 758 C CA . GLY A 1 94 ? -10.000 7.158 6.368 1.00 89.50 94 GLY A CA 1
ATOM 759 C C . GLY A 1 94 ? -9.608 6.843 4.920 1.00 89.50 94 GLY A C 1
ATOM 760 O O . GLY A 1 94 ? -10.212 7.410 4.011 1.00 89.50 94 GLY A O 1
ATOM 761 N N . ILE A 1 95 ? -8.618 5.974 4.679 1.00 91.12 95 ILE A N 1
ATOM 762 C CA . ILE A 1 95 ? -8.115 5.697 3.320 1.00 91.12 95 ILE A CA 1
ATOM 763 C C . ILE A 1 95 ? -9.059 4.820 2.480 1.00 91.12 95 ILE A C 1
ATOM 765 O O . ILE A 1 95 ? -8.892 4.730 1.265 1.00 91.12 95 ILE A O 1
ATOM 769 N N . ASP A 1 96 ? -10.040 4.169 3.107 1.00 88.69 96 ASP A N 1
ATOM 770 C CA . ASP A 1 96 ? -11.032 3.313 2.448 1.00 88.69 96 ASP A CA 1
ATOM 771 C C . ASP A 1 96 ? -12.355 4.071 2.254 1.00 88.69 96 ASP A C 1
ATOM 773 O O . ASP A 1 96 ? -13.324 3.862 2.979 1.00 88.69 96 ASP A O 1
ATOM 777 N N . ASP A 1 97 ? -12.370 5.037 1.328 1.00 84.44 97 ASP A N 1
ATOM 778 C CA . ASP A 1 97 ? -13.518 5.924 1.054 1.00 84.44 97 ASP A CA 1
ATOM 779 C C . ASP A 1 97 ? -14.067 6.629 2.313 1.00 84.44 97 ASP A C 1
ATOM 781 O O . ASP A 1 97 ? -15.275 6.714 2.555 1.00 84.44 97 ASP A O 1
ATOM 785 N N . GLY A 1 98 ? -13.158 7.129 3.156 1.00 84.62 98 GLY A N 1
ATOM 786 C CA . GLY A 1 98 ? -13.490 7.775 4.427 1.00 84.62 98 GLY A CA 1
ATOM 787 C C . GLY A 1 98 ? -13.693 6.804 5.593 1.00 84.62 98 GLY A C 1
ATOM 788 O O . GLY A 1 98 ? -13.966 7.256 6.706 1.00 84.62 98 GLY A O 1
ATOM 789 N N . LYS A 1 99 ? -13.539 5.494 5.369 1.00 87.44 99 LYS A N 1
ATOM 790 C CA . LYS A 1 99 ? -13.501 4.464 6.415 1.00 87.44 99 LYS A CA 1
ATOM 791 C C . LYS A 1 99 ? -12.070 4.034 6.718 1.00 87.44 99 LYS A C 1
ATOM 793 O O . LYS A 1 99 ? -11.144 4.237 5.930 1.00 87.44 99 LYS A O 1
ATOM 798 N N . ASP A 1 100 ? -11.917 3.415 7.879 1.00 89.69 100 ASP A N 1
ATOM 799 C CA . ASP A 1 100 ? -10.664 2.817 8.317 1.00 89.69 100 ASP A CA 1
ATOM 800 C C . ASP A 1 100 ? -10.580 1.362 7.844 1.00 89.69 100 ASP A C 1
ATOM 802 O O . ASP A 1 100 ? -11.554 0.610 7.939 1.00 89.69 100 ASP A O 1
ATOM 806 N N . LEU A 1 101 ? -9.399 0.950 7.374 1.00 89.62 101 LEU A N 1
ATOM 807 C CA . LEU A 1 101 ? -9.104 -0.472 7.210 1.00 89.62 101 LEU A CA 1
ATOM 808 C C . LEU A 1 101 ? -9.039 -1.152 8.588 1.00 89.62 101 LEU A C 1
ATOM 810 O O . LEU A 1 101 ? -8.70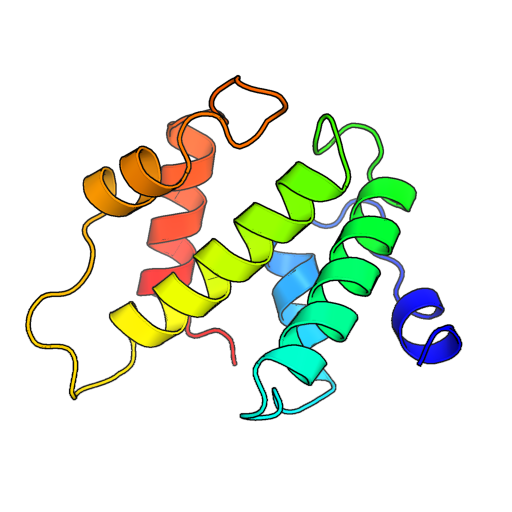0 -0.492 9.575 1.00 89.62 101 LEU A O 1
ATOM 814 N N . PRO A 1 102 ? -9.309 -2.469 8.679 1.00 91.94 102 PRO A N 1
ATOM 815 C CA . PRO A 1 102 ? -9.230 -3.188 9.946 1.00 91.94 102 PRO A CA 1
ATOM 816 C C . PRO A 1 102 ? -7.871 -2.984 10.630 1.00 91.94 102 PRO A C 1
ATOM 818 O O . PRO A 1 102 ? -6.822 -3.191 10.017 1.00 91.94 102 PRO A O 1
ATOM 821 N N . GLU A 1 103 ? -7.877 -2.600 11.909 1.00 91.38 103 GLU A N 1
ATOM 822 C CA . GLU A 1 103 ? -6.635 -2.311 12.641 1.00 91.38 103 GLU A CA 1
ATOM 823 C C . GLU A 1 103 ? -5.707 -3.530 12.706 1.00 91.38 103 GLU A C 1
ATOM 825 O O . GLU A 1 103 ? -4.495 -3.387 12.557 1.00 91.38 103 GLU A O 1
ATOM 830 N N . GLU A 1 104 ? -6.269 -4.733 12.863 1.00 91.31 104 GLU A N 1
ATOM 831 C CA . GLU A 1 104 ? -5.507 -5.986 12.844 1.00 91.31 104 GLU A CA 1
ATOM 832 C C . GLU A 1 104 ? -4.784 -6.184 11.509 1.00 91.31 104 GLU A C 1
ATOM 834 O O . GLU A 1 104 ? -3.605 -6.526 11.495 1.00 91.31 104 GLU A O 1
ATOM 839 N N . TYR A 1 105 ? -5.447 -5.879 10.389 1.00 90.88 105 TYR A N 1
ATOM 840 C CA . TYR A 1 105 ? -4.841 -5.957 9.062 1.00 90.88 105 TYR A CA 1
ATOM 841 C C . TYR A 1 105 ? -3.662 -4.982 8.929 1.00 90.88 105 TYR A C 1
ATOM 843 O O . TYR A 1 105 ? -2.573 -5.378 8.511 1.00 90.88 105 TYR A O 1
ATOM 851 N N . LEU A 1 106 ? -3.841 -3.724 9.347 1.00 92.06 106 LEU A N 1
ATOM 852 C CA . LEU A 1 106 ? -2.779 -2.711 9.322 1.00 92.06 106 LEU A CA 1
ATOM 853 C C . LEU A 1 106 ? -1.610 -3.068 10.252 1.00 92.06 106 LEU A C 1
ATOM 855 O O . LEU A 1 106 ? -0.451 -2.850 9.895 1.00 92.06 106 LEU A O 1
ATOM 859 N N . ARG A 1 107 ? -1.896 -3.640 11.424 1.00 92.81 107 ARG A N 1
ATOM 860 C CA . ARG A 1 107 ? -0.881 -4.090 12.384 1.00 92.81 107 ARG A CA 1
ATOM 861 C C . ARG A 1 107 ? -0.083 -5.275 11.842 1.00 92.81 107 ARG A C 1
ATOM 863 O O . ARG A 1 107 ? 1.143 -5.222 11.862 1.00 92.81 107 ARG A O 1
ATOM 870 N N . SER A 1 108 ? -0.747 -6.294 11.295 1.00 91.50 108 SER A N 1
ATOM 871 C CA . SER A 1 108 ? -0.066 -7.426 10.655 1.00 91.50 108 SER A CA 1
ATOM 872 C C . SER A 1 108 ? 0.770 -6.982 9.455 1.00 91.50 108 SER A C 1
ATOM 874 O O . SER A 1 108 ? 1.877 -7.476 9.246 1.00 91.50 108 SER A O 1
ATOM 876 N N . LEU A 1 109 ? 0.284 -6.011 8.677 1.00 91.06 109 LEU A N 1
ATOM 877 C CA . LEU A 1 109 ? 1.058 -5.402 7.600 1.00 91.06 109 LEU A CA 1
ATOM 878 C C . LEU A 1 109 ? 2.320 -4.720 8.151 1.00 91.06 109 LEU A C 1
ATOM 880 O O . LEU A 1 109 ? 3.417 -4.969 7.653 1.00 91.06 109 LEU A O 1
ATOM 884 N N . PHE A 1 110 ? 2.178 -3.913 9.207 1.00 91.81 110 PHE A N 1
ATOM 885 C CA . PHE A 1 110 ? 3.290 -3.218 9.851 1.00 91.81 110 PHE A CA 1
ATOM 886 C C . PHE A 1 110 ? 4.377 -4.181 10.342 1.00 91.81 110 PHE A C 1
ATOM 888 O O . PHE A 1 110 ? 5.550 -3.999 10.016 1.00 91.81 110 PHE A O 1
ATOM 895 N N . GLU A 1 111 ? 3.991 -5.223 11.079 1.00 90.62 111 GLU A N 1
ATOM 896 C CA . GLU A 1 111 ? 4.914 -6.222 11.631 1.00 90.62 111 GLU A CA 1
ATOM 897 C C . GLU A 1 111 ? 5.702 -6.925 10.515 1.00 90.62 111 GLU A C 1
ATOM 899 O O . GLU A 1 111 ? 6.933 -6.980 10.560 1.00 90.62 111 GLU A O 1
ATOM 904 N N . ARG A 1 112 ? 5.024 -7.332 9.433 1.00 88.19 112 ARG A N 1
ATOM 905 C CA . ARG A 1 112 ? 5.671 -7.955 8.266 1.00 88.19 112 ARG A CA 1
ATOM 906 C C . ARG A 1 112 ? 6.708 -7.052 7.592 1.00 88.19 112 ARG A C 1
ATOM 908 O O . ARG A 1 112 ? 7.727 -7.548 7.111 1.00 88.19 112 ARG A O 1
ATOM 915 N N . TYR A 1 113 ? 6.468 -5.742 7.518 1.00 85.94 113 TYR A N 1
ATOM 916 C CA . TYR A 1 113 ? 7.405 -4.789 6.901 1.00 85.94 113 TYR A CA 1
ATOM 917 C C . TYR A 1 113 ? 8.519 -4.316 7.837 1.00 85.94 113 TYR A C 1
ATOM 919 O O . TYR A 1 113 ? 9.594 -3.949 7.354 1.00 85.94 113 TYR A O 1
ATOM 927 N N . GLN A 1 114 ? 8.306 -4.369 9.152 1.00 84.56 114 GLN A N 1
ATOM 928 C CA . GLN A 1 114 ? 9.372 -4.183 10.136 1.00 84.56 114 GLN A CA 1
ATOM 929 C C . GLN A 1 114 ? 10.389 -5.324 10.073 1.00 84.56 114 GLN A C 1
ATOM 931 O O . GLN A 1 114 ? 11.592 -5.069 10.049 1.00 84.56 114 GLN A O 1
ATOM 936 N N . GLU A 1 115 ? 9.921 -6.571 9.992 1.00 81.69 115 GLU A N 1
ATOM 937 C CA . GLU A 1 115 ? 10.801 -7.743 9.952 1.00 81.69 115 GLU A CA 1
ATOM 938 C C . GLU A 1 115 ? 11.442 -7.954 8.578 1.00 81.69 115 GLU A C 1
ATOM 940 O O . GLU A 1 115 ? 12.642 -8.214 8.473 1.00 81.69 115 GLU A O 1
ATOM 945 N N . VAL A 1 116 ? 10.653 -7.827 7.505 1.00 80.81 116 VAL A N 1
ATOM 946 C CA . VAL A 1 116 ? 11.089 -8.166 6.148 1.00 80.81 116 VAL A CA 1
ATOM 947 C C . VAL A 1 116 ? 11.087 -6.930 5.266 1.00 80.81 116 VAL A C 1
ATOM 949 O O . VAL A 1 116 ? 10.039 -6.478 4.789 1.00 80.81 116 VAL A O 1
ATOM 952 N N . ARG A 1 117 ? 12.295 -6.450 4.959 1.00 78.06 117 ARG A N 1
ATOM 953 C CA . ARG A 1 117 ? 12.522 -5.371 3.998 1.00 78.06 117 ARG A CA 1
ATOM 954 C C . ARG A 1 117 ? 11.865 -5.681 2.651 1.00 78.06 117 ARG A C 1
ATOM 956 O O . ARG A 1 117 ? 11.827 -6.819 2.176 1.00 78.06 117 ARG A O 1
ATOM 963 N N . LEU A 1 118 ? 11.321 -4.644 2.037 1.00 75.25 118 LEU A N 1
ATOM 964 C CA . LEU A 1 118 ? 10.734 -4.661 0.708 1.00 75.25 118 LEU A CA 1
ATOM 965 C C . LEU A 1 118 ? 11.870 -4.760 -0.323 1.00 75.25 118 LEU A C 1
ATOM 967 O O . LEU A 1 118 ? 12.348 -3.748 -0.827 1.00 75.25 118 LEU A O 1
ATOM 971 N N . LYS A 1 119 ? 12.306 -6.002 -0.561 1.00 59.06 119 LYS A N 1
ATOM 972 C CA . LYS A 1 119 ? 13.564 -6.382 -1.222 1.00 59.06 119 LYS A CA 1
ATOM 973 C C . LYS A 1 119 ? 14.857 -5.860 -0.579 1.00 59.06 119 LYS A C 1
ATOM 975 O O . LYS A 1 119 ? 15.000 -4.652 -0.278 1.00 59.06 119 LYS A O 1
#

InterPro domains:
  IPR000904 Sec7 domain [PF01369] (1-113)
  IPR000904 Sec7 domain [PS50190] (1-116)
  IPR000904 Sec7 domain [SM00222] (1-118)
  IPR000904 Sec7 domain [cd00171] (1-112)
  IPR023394 Sec7, C-terminal domain superfamily [G3DSA:1.10.1000.11] (9-119)
  IPR035999 Sec7 domain superfamily [SSF48425] (1-115)

pLDDT: mean 86.39, std 7.26, range [53.69, 93.19]

Foldseek 3Di:
DLVLLLPDQCAPPDLVRLLLVLCVVDPDDPDPVSNLVSLLSSLVSNCVNVVPNAQDSQLSSQVSVLLVVLLCQLPPPVNPDGQDLVNSQVSSALSRVHHGDPSVVSSVSNVCSNVDHSD

Mean predicted aligned error: 4.97 Å

Organism: Sesamum radiatum (NCBI:txid300843)

Solvent-accessible surface area (backbone atoms only — not comparable to full-atom values): 6960 Å² total; per-residue (Å²): 115,67,72,63,60,71,66,60,83,39,61,91,49,54,71,72,56,40,53,44,60,57,54,65,80,52,81,85,61,92,50,65,75,57,44,48,60,52,41,49,50,49,14,49,48,43,36,70,46,32,69,83,78,49,91,45,41,65,29,45,27,53,50,52,51,52,51,54,51,46,32,48,39,63,70,36,88,86,4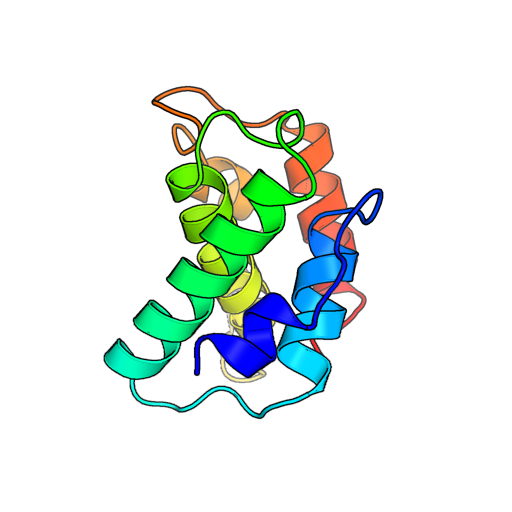9,85,79,58,79,48,64,66,54,52,48,63,74,48,54,37,49,47,91,69,33,63,66,60,65,68,60,50,41,55,52,43,53,52,38,64,76,46,64,81,119

Radius of gyration: 13.82 Å; Cα contacts (8 Å, |Δi|>4): 119; chains: 1; bounding box: 33×26×37 Å

Sequence (119 aa):
MHAYVDSFDFQGMEFDEAIRVFLQGFRLPGEAQKIDRIMEKFAERYCKCNPKAFTSADTAYVLAYSVIMLNTDAHNPMVKNKMSAEDFIRNNRGIDDGKDLPEEYLRSLFERYQEVRLK

Nearest PDB structures (foldseek):
  4oiy-assembly1_A  TM=9.551E-01  e=2.474E-11  Saccharomyces cerevisiae S288C
  4a4p-assembly2_B  TM=9.649E-01  e=1.959E-10  Homo sapiens
  1r8s-assembly1_E  TM=9.706E-01  e=2.652E-10  Homo sapiens
  6bbq-assembly1_A  TM=9.379E-01  e=4.859E-10  Mus musculus
  6bbp-assembly1_A  TM=9.379E-01  e=5.110E-10  Mus musculus